Protein AF-A0A2N6F0T5-F1 (afdb_monomer_lite)

Radius of gyration: 29.82 Å; chains: 1; bounding box: 68×23×74 Å

Secondary structure (DSSP, 8-state):
--HHHHHHHHHHHHHHHHHHHHHHHHHHHHHHHHHHHHHHHHHHHHHHHHHHHHHHHHTT-EEEE--TT-PPPTT-TT-EEE-TTS-EEEEE-HHHHHHHHH-

pLDDT: mean 91.28, std 5.89, range [59.56, 97.62]

Sequence (103 aa):
MQLKTKFILSIGLVICLFQSISFYHTSSFQKTLVVEHATRQAKMLFHQIRLTRQWIADHNGLFLVKGPGVETNPFLDEGEIQDASGNWLVKRNPAMVTRELSL

Foldseek 3Di:
DDPVVVVVVVVVVVVVVVVVVVVVVVVVVVVVVVVVVVVVVVVVLVVVLVVQLVVCVVVVFDWDFDDVPQDFDPPDPCQWDADPVGTIIGTDHSVRVSVVSVD

Structure (mmCIF, N/CA/C/O backbone):
data_AF-A0A2N6F0T5-F1
#
_entry.id   AF-A0A2N6F0T5-F1
#
loop_
_atom_site.group_PDB
_atom_site.id
_atom_site.type_symbol
_atom_site.label_atom_id
_atom_site.label_alt_id
_atom_site.label_comp_id
_atom_site.label_asym_id
_atom_site.label_entity_id
_atom_site.label_seq_id
_atom_site.pdbx_PDB_ins_code
_atom_site.Cartn_x
_atom_site.Cartn_y
_atom_site.Cartn_z
_atom_site.occupancy
_atom_site.B_iso_or_equiv
_atom_site.auth_seq_id
_atom_site.auth_comp_id
_atom_site.auth_asym_id
_atom_site.auth_atom_id
_atom_site.pdbx_PDB_model_num
ATOM 1 N N . MET A 1 1 ? -52.399 -1.826 39.075 1.00 59.56 1 MET A N 1
ATOM 2 C CA . MET A 1 1 ? -51.582 -2.572 38.084 1.00 59.56 1 MET A CA 1
ATOM 3 C C . MET A 1 1 ? -51.451 -4.019 38.531 1.00 59.56 1 MET A C 1
ATOM 5 O O . MET A 1 1 ? -51.114 -4.235 39.691 1.00 59.56 1 MET A O 1
ATOM 9 N N . GLN A 1 2 ? -51.734 -4.986 37.654 1.00 80.00 2 GLN A N 1
ATOM 10 C CA . GLN A 1 2 ? -51.599 -6.409 37.984 1.00 80.00 2 GLN A CA 1
ATOM 11 C C . GLN A 1 2 ? -50.127 -6.800 38.193 1.00 80.00 2 GLN A C 1
ATOM 13 O O . GLN A 1 2 ? -49.225 -6.205 37.601 1.00 80.00 2 GLN A O 1
ATOM 18 N N . LEU A 1 3 ? -49.884 -7.819 39.025 1.00 82.38 3 LEU A N 1
ATOM 19 C CA . LEU A 1 3 ? -48.541 -8.308 39.368 1.00 82.38 3 LEU A CA 1
ATOM 20 C C . LEU A 1 3 ? -47.727 -8.705 38.120 1.00 82.38 3 LEU A C 1
ATOM 22 O O . LEU A 1 3 ? -46.537 -8.409 38.041 1.00 82.38 3 LEU A O 1
ATOM 26 N N . LYS A 1 4 ? -48.398 -9.266 37.102 1.00 86.81 4 LYS A N 1
ATOM 27 C CA . LYS A 1 4 ? -47.806 -9.622 35.801 1.00 86.81 4 LYS A CA 1
ATOM 28 C C . LYS A 1 4 ? -47.170 -8.420 35.097 1.00 86.81 4 LYS A C 1
ATOM 30 O O . LYS A 1 4 ? -46.052 -8.516 34.606 1.00 86.81 4 LYS A O 1
ATOM 35 N N . THR A 1 5 ? -47.844 -7.269 35.094 1.00 85.81 5 THR A N 1
ATOM 36 C CA . THR A 1 5 ? -47.355 -6.054 34.425 1.00 85.81 5 THR A CA 1
ATOM 37 C C . THR A 1 5 ? -46.113 -5.490 35.117 1.00 85.81 5 THR A C 1
ATOM 39 O O . THR A 1 5 ? -45.183 -5.060 34.444 1.00 85.81 5 THR A O 1
ATOM 42 N N . LYS A 1 6 ? -46.056 -5.540 36.458 1.00 86.75 6 LYS A N 1
ATOM 43 C CA . LYS A 1 6 ? -44.870 -5.121 37.227 1.00 86.75 6 LYS A CA 1
ATOM 44 C C . LYS A 1 6 ? -43.656 -6.011 36.933 1.00 86.75 6 LYS A C 1
ATOM 46 O O . LYS A 1 6 ? -42.554 -5.496 36.782 1.00 86.75 6 LYS A O 1
ATOM 51 N N . PHE A 1 7 ? -43.873 -7.321 36.806 1.00 92.25 7 PHE A N 1
ATOM 52 C CA . PHE A 1 7 ? -42.818 -8.288 36.488 1.00 92.25 7 PHE A CA 1
ATOM 53 C C . PHE A 1 7 ? -42.244 -8.081 35.081 1.00 92.25 7 PHE A C 1
ATOM 55 O O . PHE A 1 7 ? -41.030 -8.027 34.909 1.00 92.25 7 PHE A O 1
ATOM 62 N N . ILE A 1 8 ? -43.114 -7.893 34.085 1.00 93.25 8 ILE A N 1
ATOM 63 C CA . ILE A 1 8 ? -42.701 -7.635 32.698 1.00 93.25 8 ILE A CA 1
ATOM 64 C C . ILE A 1 8 ? -41.894 -6.334 32.602 1.00 93.25 8 ILE A C 1
ATOM 66 O O . ILE A 1 8 ? -40.843 -6.311 31.965 1.00 93.25 8 ILE A O 1
ATOM 70 N N . LEU A 1 9 ? -42.342 -5.268 33.276 1.00 93.50 9 LEU A N 1
ATOM 71 C CA . LEU A 1 9 ? -41.624 -3.990 33.306 1.00 93.50 9 LEU A CA 1
ATOM 72 C C . LEU A 1 9 ? -40.254 -4.108 33.984 1.00 93.50 9 LEU A C 1
ATOM 74 O O . LEU A 1 9 ? -39.281 -3.550 33.487 1.00 93.50 9 LEU A O 1
ATOM 78 N N . SER A 1 10 ? -40.164 -4.857 35.085 1.00 92.31 10 SER A N 1
ATOM 79 C CA . SER A 1 10 ? -38.899 -5.112 35.782 1.00 92.31 10 SER A CA 1
ATOM 80 C C . SER A 1 10 ? -37.896 -5.852 34.894 1.00 92.31 10 SER A C 1
ATOM 82 O O . SER A 1 10 ? -36.746 -5.429 34.802 1.00 92.31 10 SER A O 1
ATOM 84 N N . ILE A 1 11 ? -38.321 -6.918 34.212 1.00 94.69 11 ILE A N 1
ATOM 85 C CA . ILE A 1 11 ? -37.441 -7.697 33.331 1.00 94.69 11 ILE A CA 1
ATOM 86 C C . ILE A 1 11 ? -36.990 -6.847 32.140 1.00 94.69 11 ILE A C 1
ATOM 88 O O . ILE A 1 11 ? -35.800 -6.805 31.830 1.00 94.69 11 ILE A O 1
ATOM 92 N N . GLY A 1 12 ? -37.917 -6.119 31.509 1.00 96.00 12 GLY A N 1
ATOM 93 C CA . GLY A 1 12 ? -37.592 -5.211 30.409 1.00 96.00 12 GLY A CA 1
ATOM 94 C C . GLY A 1 12 ? -36.589 -4.132 30.819 1.00 96.00 12 GLY A C 1
ATOM 95 O O . GLY A 1 12 ? -35.640 -3.870 30.086 1.00 96.00 12 GLY A O 1
ATOM 96 N N . LEU A 1 13 ? -36.741 -3.562 32.020 1.00 95.94 13 LEU A N 1
ATOM 97 C CA . LEU A 1 13 ? -35.810 -2.569 32.556 1.00 95.94 13 LEU A CA 1
ATOM 98 C C . LEU A 1 13 ? -34.397 -3.142 32.716 1.00 95.94 13 LEU A C 1
ATOM 100 O O . LEU A 1 13 ? -33.433 -2.498 32.308 1.00 95.94 13 LEU A O 1
ATOM 104 N N . VAL A 1 14 ? -34.270 -4.351 33.269 1.00 96.81 14 VAL A N 1
ATOM 105 C CA . VAL A 1 14 ? -32.968 -5.012 33.451 1.00 96.81 14 VAL A CA 1
ATOM 106 C C . VAL A 1 14 ? -32.290 -5.262 32.103 1.00 96.81 14 VAL A C 1
ATOM 108 O O . VAL A 1 14 ? -31.109 -4.954 31.950 1.00 96.81 14 VAL A O 1
ATOM 111 N N . ILE A 1 15 ? -33.038 -5.751 31.110 1.00 96.31 15 ILE A N 1
ATOM 112 C CA . ILE A 1 15 ? -32.509 -5.996 29.761 1.00 96.31 15 ILE A CA 1
ATOM 113 C C . ILE A 1 15 ? -32.071 -4.679 29.108 1.00 96.31 15 ILE A C 1
ATOM 115 O O . ILE A 1 15 ? -30.958 -4.596 28.594 1.00 96.31 15 ILE A O 1
ATOM 119 N N . CYS A 1 16 ? -32.897 -3.630 29.169 1.00 96.50 16 CYS A N 1
ATOM 120 C CA . CYS A 1 16 ? -32.554 -2.325 28.603 1.00 96.50 16 CYS A CA 1
ATOM 121 C C . CYS A 1 16 ? -31.304 -1.721 29.253 1.00 96.50 16 CYS A C 1
ATOM 123 O O . CYS A 1 16 ? -30.451 -1.181 28.547 1.00 96.50 16 CYS A O 1
ATOM 125 N N . LEU A 1 17 ? -31.169 -1.826 30.578 1.00 96.38 17 LEU A N 1
ATOM 126 C CA . LEU A 1 17 ? -29.991 -1.340 31.297 1.00 96.38 17 LEU A CA 1
ATOM 127 C C . LEU A 1 17 ? -28.735 -2.101 30.875 1.00 96.38 17 LEU A C 1
ATOM 129 O O . LEU A 1 17 ? -27.730 -1.477 30.535 1.00 96.38 17 LEU A O 1
ATOM 133 N N . PHE A 1 18 ? -28.808 -3.430 30.824 1.00 96.38 18 PHE A N 1
ATOM 134 C CA . PHE A 1 18 ? -27.694 -4.260 30.376 1.00 96.38 18 PHE A CA 1
ATOM 135 C C . PHE A 1 18 ? -27.260 -3.902 28.948 1.00 96.38 18 PHE A C 1
ATOM 137 O O . PHE A 1 18 ? -26.073 -3.680 28.692 1.00 96.38 18 PHE A O 1
ATOM 144 N N . GLN A 1 19 ? -28.223 -3.742 28.037 1.00 94.25 19 GLN A N 1
ATOM 145 C CA . GLN A 1 19 ? -27.931 -3.415 26.646 1.00 94.25 19 GLN A CA 1
ATOM 146 C C . GLN A 1 19 ? -27.375 -2.004 26.469 1.00 94.25 19 GLN A C 1
ATOM 148 O O . GLN A 1 19 ? -26.473 -1.800 25.659 1.00 94.25 19 GLN A O 1
ATOM 153 N N . SER A 1 20 ? -27.841 -1.049 27.275 1.00 94.12 20 SER A N 1
ATOM 154 C CA . SER A 1 20 ? -27.321 0.322 27.289 1.00 94.12 20 SER A CA 1
ATOM 155 C C . SER A 1 20 ? -25.860 0.368 27.739 1.00 94.12 20 SER A C 1
ATOM 157 O O . SER A 1 20 ? -25.042 1.038 27.110 1.00 94.12 20 SER A O 1
ATOM 159 N N . ILE A 1 21 ? -25.513 -0.385 28.789 1.00 94.00 21 ILE A N 1
ATOM 160 C CA . ILE A 1 21 ? -24.136 -0.471 29.294 1.00 94.00 21 ILE A CA 1
ATOM 161 C C . ILE A 1 21 ? -23.228 -1.122 28.247 1.00 94.00 21 ILE A C 1
ATOM 163 O O . ILE A 1 21 ? -22.175 -0.574 27.919 1.00 94.00 21 ILE A O 1
ATOM 167 N N . SER A 1 22 ? -23.649 -2.257 27.680 1.00 92.50 22 SER A N 1
ATOM 168 C CA . SER A 1 22 ? -22.894 -2.945 26.628 1.00 92.50 22 SER A CA 1
ATOM 169 C C . SER A 1 22 ? -22.649 -2.027 25.423 1.00 92.50 22 SER A C 1
ATOM 171 O O . SER A 1 22 ? -21.508 -1.866 24.988 1.00 92.50 22 SER A O 1
ATOM 173 N N . PHE A 1 23 ? -23.692 -1.336 24.955 1.00 92.44 23 PHE A N 1
ATOM 174 C CA . PHE A 1 23 ? -23.601 -0.402 23.835 1.00 92.44 23 PHE A CA 1
ATOM 175 C C . PHE A 1 23 ? -22.647 0.768 24.115 1.00 92.44 23 PHE A C 1
ATOM 177 O O . PHE A 1 23 ? -21.847 1.132 23.251 1.00 92.44 23 PHE A O 1
ATOM 184 N N . TYR A 1 24 ? -22.681 1.330 25.326 1.00 91.00 24 TYR A N 1
ATOM 185 C CA . TYR A 1 24 ? -21.789 2.420 25.723 1.00 91.00 24 TYR A CA 1
ATOM 186 C C . TYR A 1 24 ? -20.311 2.004 25.679 1.00 91.00 24 TYR A C 1
ATOM 188 O O . TYR A 1 24 ? -19.481 2.706 25.093 1.00 91.00 24 TYR A O 1
ATOM 196 N N . HIS A 1 25 ? -19.986 0.829 26.227 1.00 88.69 25 HIS A N 1
ATOM 197 C CA . HIS A 1 25 ? -18.625 0.289 26.185 1.00 88.69 25 HIS A CA 1
ATOM 198 C C . HIS A 1 25 ? -18.154 0.026 24.750 1.00 88.69 25 HIS A C 1
ATOM 200 O O . HIS A 1 25 ? -17.047 0.422 24.377 1.00 88.69 25 HIS A O 1
ATOM 206 N N . THR A 1 26 ? -19.001 -0.590 23.923 1.00 87.81 26 THR A N 1
ATOM 207 C CA . THR A 1 26 ? -18.677 -0.881 22.523 1.00 87.81 26 THR A CA 1
ATOM 208 C C . THR A 1 26 ? -18.464 0.394 21.703 1.00 87.81 26 THR A C 1
ATOM 210 O O . THR A 1 26 ? -17.496 0.471 20.950 1.00 87.81 26 THR A O 1
ATOM 213 N N . SER A 1 27 ? -19.309 1.413 21.875 1.00 85.06 27 SER A N 1
ATOM 214 C CA . SER A 1 27 ? -19.209 2.688 21.148 1.00 85.06 27 SER A CA 1
ATOM 215 C C . SER A 1 27 ? -17.882 3.412 21.412 1.00 85.06 27 SER A C 1
ATOM 217 O O . SER A 1 27 ? -17.250 3.933 20.489 1.00 85.06 27 SER A O 1
ATOM 219 N N . SER A 1 28 ? -17.410 3.390 22.663 1.00 79.06 28 SER A N 1
ATOM 220 C CA . SER A 1 28 ? -16.112 3.970 23.023 1.00 79.06 28 SER A CA 1
ATOM 221 C C . SER A 1 28 ? -14.944 3.205 22.385 1.00 79.06 28 SER A C 1
ATOM 223 O O . SER A 1 28 ? -14.023 3.807 21.834 1.00 79.06 28 SER A O 1
ATOM 225 N N . PHE A 1 29 ? -15.018 1.871 22.371 1.00 81.19 29 PHE A N 1
ATOM 226 C CA . PHE A 1 29 ? -13.974 1.006 21.816 1.00 81.19 29 PHE A CA 1
ATOM 227 C C . PHE A 1 29 ? -13.871 1.078 20.282 1.00 81.19 29 PHE A C 1
ATOM 229 O O . PHE A 1 29 ? -12.774 1.036 19.722 1.00 81.19 29 PHE A O 1
ATOM 236 N N . GLN A 1 30 ? -15.001 1.242 19.587 1.00 81.00 30 GLN A N 1
ATOM 237 C CA . GLN A 1 30 ? -15.053 1.268 18.121 1.00 81.00 30 GLN A CA 1
ATOM 238 C C . GLN A 1 30 ? -14.241 2.412 17.507 1.00 81.00 30 GLN A C 1
ATOM 240 O O . GLN A 1 30 ? -13.593 2.211 16.482 1.00 81.00 30 GLN A O 1
ATOM 245 N N . LYS A 1 31 ? -14.226 3.598 18.127 1.00 79.75 31 LYS A N 1
ATOM 246 C CA . LYS A 1 31 ? -13.514 4.763 17.572 1.00 79.75 31 LYS A CA 1
ATOM 247 C C . LYS A 1 31 ? -12.015 4.505 17.433 1.00 79.75 31 LYS A C 1
ATOM 249 O O . LYS A 1 31 ? -11.448 4.734 16.367 1.00 79.75 31 LYS A O 1
ATOM 254 N N . THR A 1 32 ? -11.392 3.986 18.487 1.00 84.81 32 THR A N 1
ATOM 255 C CA . THR A 1 32 ? -9.959 3.673 18.493 1.00 84.81 32 THR A CA 1
ATOM 256 C C . THR A 1 32 ? -9.643 2.557 17.506 1.00 84.81 32 THR A C 1
ATOM 258 O O . THR A 1 32 ? -8.720 2.689 16.703 1.00 84.81 32 THR A O 1
ATOM 261 N N . LEU A 1 33 ? -10.462 1.501 17.486 1.00 90.44 33 LEU A N 1
ATOM 262 C CA . LEU A 1 33 ? -10.280 0.394 16.550 1.00 90.44 33 LEU A CA 1
ATOM 263 C C . LEU A 1 33 ? -10.333 0.836 15.086 1.00 90.44 33 LEU A C 1
ATOM 265 O O . LEU A 1 33 ? -9.514 0.378 14.292 1.00 90.44 33 LEU A O 1
ATOM 269 N N . VAL A 1 34 ? -11.269 1.720 14.725 1.00 91.81 34 VAL A N 1
ATOM 270 C CA . VAL A 1 34 ? -11.412 2.216 13.348 1.00 91.81 34 VAL A CA 1
ATOM 271 C C . VAL A 1 34 ? -10.161 2.981 12.914 1.00 91.81 34 VAL A C 1
ATOM 273 O O . VAL A 1 34 ? -9.628 2.715 11.837 1.00 91.81 34 VAL A O 1
ATOM 276 N N . VAL A 1 35 ? -9.648 3.880 13.759 1.00 93.31 35 VAL A N 1
ATOM 277 C CA . VAL A 1 35 ? -8.439 4.664 13.448 1.00 93.31 35 VAL A CA 1
ATOM 278 C C . VAL A 1 35 ? -7.205 3.770 13.358 1.00 93.31 35 VAL A C 1
ATOM 280 O O . VAL A 1 35 ? -6.412 3.893 12.420 1.00 93.31 35 VAL A O 1
ATOM 283 N N . GLU A 1 36 ? -7.037 2.832 14.291 1.00 95.12 36 GLU A N 1
ATOM 284 C CA . GLU A 1 36 ? -5.924 1.886 14.235 1.00 95.12 36 GLU A CA 1
ATOM 285 C C . GLU A 1 36 ? -5.996 0.987 13.000 1.00 95.12 36 GLU A C 1
ATOM 287 O O . GLU A 1 36 ? -4.971 0.689 12.385 1.00 95.12 36 GLU A O 1
ATOM 292 N N . HIS A 1 37 ? -7.196 0.543 12.629 1.00 96.00 37 HIS A N 1
ATOM 293 C CA . HIS A 1 37 ? -7.409 -0.275 11.445 1.00 96.00 37 HIS A CA 1
ATOM 294 C C . HIS A 1 37 ? -7.055 0.495 10.170 1.00 96.00 37 HIS A C 1
ATOM 296 O O . HIS A 1 37 ? -6.252 0.003 9.379 1.00 96.00 37 HIS A O 1
ATOM 302 N N . ALA A 1 38 ? -7.545 1.729 10.021 1.00 96.62 38 ALA A N 1
ATOM 303 C CA . ALA A 1 38 ? -7.171 2.606 8.911 1.00 96.62 38 ALA A CA 1
ATOM 304 C C . ALA A 1 38 ? -5.650 2.837 8.856 1.00 96.62 38 ALA A C 1
ATOM 306 O O . ALA A 1 38 ? -5.034 2.734 7.798 1.00 96.62 38 ALA A O 1
ATOM 307 N N . THR A 1 39 ? -5.014 3.053 10.011 1.00 97.38 39 THR A N 1
ATOM 308 C CA . THR A 1 39 ? -3.557 3.230 10.107 1.00 97.38 39 THR A CA 1
ATOM 309 C C . THR A 1 39 ? -2.794 1.976 9.677 1.00 97.38 39 THR A C 1
ATOM 311 O O . THR A 1 39 ? -1.801 2.067 8.952 1.00 97.38 39 THR A O 1
ATOM 314 N N . ARG A 1 40 ? -3.238 0.789 10.110 1.00 97.38 40 ARG A N 1
ATOM 315 C CA . ARG A 1 40 ? -2.642 -0.494 9.707 1.00 97.38 40 ARG A CA 1
ATOM 316 C C . ARG A 1 40 ? -2.773 -0.715 8.201 1.00 97.38 40 ARG A C 1
ATOM 318 O O . ARG A 1 40 ? -1.787 -1.082 7.566 1.00 97.38 40 ARG A O 1
ATOM 325 N N . GLN A 1 41 ? -3.943 -0.433 7.632 1.00 97.00 41 GLN A N 1
ATOM 326 C CA . GLN A 1 41 ? -4.167 -0.527 6.189 1.00 97.00 41 GLN A CA 1
ATOM 327 C C . GLN A 1 41 ? -3.277 0.439 5.403 1.00 97.00 41 GLN A C 1
ATOM 329 O O . GLN A 1 41 ? -2.623 0.018 4.453 1.00 97.00 41 GLN A O 1
ATOM 334 N N . ALA A 1 42 ? -3.169 1.696 5.839 1.00 96.56 42 ALA A N 1
ATOM 335 C CA . ALA A 1 42 ? -2.301 2.680 5.194 1.00 96.56 42 ALA A CA 1
ATOM 336 C C . ALA A 1 42 ? -0.828 2.233 5.190 1.00 96.56 42 ALA A C 1
ATOM 338 O O . ALA A 1 42 ? -0.154 2.310 4.163 1.00 96.56 42 ALA A O 1
ATOM 339 N N . LYS A 1 43 ? -0.332 1.702 6.318 1.00 97.56 43 LYS A N 1
ATOM 340 C CA . LYS A 1 43 ? 1.034 1.158 6.418 1.00 97.56 43 LYS A CA 1
ATOM 341 C C . LYS A 1 43 ? 1.251 -0.039 5.493 1.00 97.56 43 LYS A C 1
ATOM 343 O O . LYS A 1 43 ? 2.297 -0.1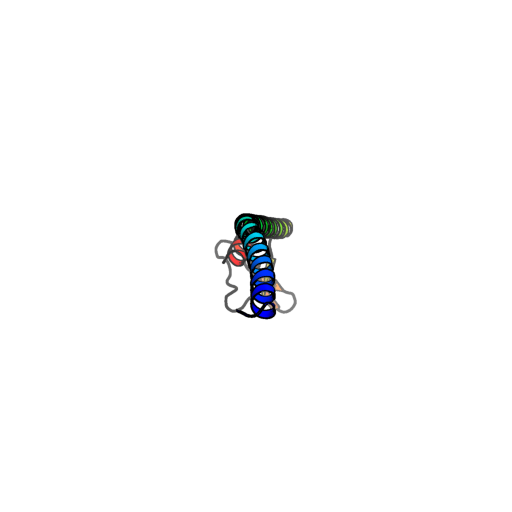21 4.853 1.00 97.56 43 LYS A O 1
ATOM 348 N N . MET A 1 44 ? 0.283 -0.950 5.426 1.00 97.62 44 MET A N 1
ATOM 349 C CA . MET A 1 44 ? 0.337 -2.119 4.548 1.00 97.62 44 MET A CA 1
ATOM 350 C C . MET A 1 44 ? 0.381 -1.702 3.072 1.00 97.62 44 MET A C 1
ATOM 352 O O . MET A 1 44 ? 1.276 -2.139 2.353 1.00 97.62 44 MET A O 1
ATOM 356 N N . LEU A 1 45 ? -0.507 -0.798 2.647 1.00 96.12 45 LEU A N 1
ATOM 357 C CA . LEU A 1 45 ? -0.551 -0.298 1.272 1.00 96.12 45 LEU A CA 1
ATOM 358 C C . LEU A 1 45 ? 0.756 0.407 0.887 1.00 96.12 45 LEU A C 1
ATOM 360 O O . LEU A 1 45 ? 1.329 0.132 -0.166 1.00 96.12 45 LEU A O 1
ATOM 364 N N . PHE A 1 46 ? 1.278 1.261 1.771 1.00 95.31 46 PHE A N 1
ATOM 365 C CA . PHE A 1 46 ? 2.572 1.907 1.564 1.00 95.31 46 PHE A CA 1
ATOM 366 C C . PHE A 1 46 ? 3.706 0.885 1.406 1.00 95.31 46 PHE A C 1
ATOM 368 O O . PHE A 1 46 ? 4.552 1.017 0.519 1.00 95.31 46 PHE A O 1
ATOM 375 N N . HIS A 1 47 ? 3.723 -0.154 2.246 1.00 97.06 47 HIS A N 1
ATOM 376 C CA . HIS A 1 47 ? 4.727 -1.209 2.162 1.00 97.06 47 HIS A CA 1
ATOM 377 C C . HIS A 1 47 ? 4.634 -1.982 0.843 1.00 97.06 47 HIS A C 1
ATOM 379 O O . HIS A 1 47 ? 5.663 -2.229 0.216 1.00 97.06 47 HIS A O 1
ATOM 385 N N . GLN A 1 48 ? 3.418 -2.296 0.392 1.00 96.62 48 GLN A N 1
ATOM 386 C CA . GLN A 1 48 ? 3.180 -2.963 -0.884 1.00 96.62 48 GLN A CA 1
ATOM 387 C C . GLN A 1 48 ? 3.684 -2.121 -2.060 1.00 96.62 48 GLN A C 1
ATOM 389 O O . GLN A 1 48 ? 4.451 -2.626 -2.871 1.00 96.62 48 GLN A O 1
ATOM 394 N N . ILE A 1 49 ? 3.347 -0.827 -2.117 1.00 95.50 49 ILE A N 1
ATOM 395 C CA . ILE A 1 49 ? 3.837 0.076 -3.173 1.00 95.50 49 ILE A CA 1
ATOM 396 C C . ILE A 1 49 ? 5.370 0.121 -3.179 1.00 95.50 49 ILE A C 1
ATOM 398 O O . ILE A 1 49 ? 5.995 0.054 -4.238 1.00 95.50 49 ILE A O 1
ATOM 402 N N . ARG A 1 50 ? 5.996 0.195 -1.997 1.00 96.19 50 ARG A N 1
ATOM 403 C CA . ARG A 1 50 ? 7.458 0.226 -1.876 1.00 96.19 50 ARG A CA 1
ATOM 404 C C . ARG A 1 50 ? 8.108 -1.070 -2.364 1.00 96.19 50 ARG A C 1
ATOM 406 O O . ARG A 1 50 ? 9.088 -0.995 -3.100 1.00 96.19 50 ARG A O 1
ATOM 413 N N . LEU A 1 51 ? 7.572 -2.226 -1.970 1.00 97.25 51 LEU A N 1
ATOM 414 C CA . LEU A 1 51 ? 8.062 -3.532 -2.420 1.00 97.25 51 LEU A CA 1
ATOM 415 C C . LEU A 1 51 ? 7.909 -3.692 -3.931 1.00 97.25 51 LEU A C 1
ATOM 417 O O . LEU A 1 51 ? 8.866 -4.073 -4.596 1.00 97.25 51 LEU A O 1
ATOM 421 N N . THR A 1 52 ? 6.748 -3.337 -4.484 1.00 95.75 52 THR A N 1
ATOM 422 C CA . THR A 1 52 ? 6.509 -3.390 -5.929 1.00 95.75 52 THR A CA 1
ATOM 423 C C . THR A 1 52 ? 7.487 -2.488 -6.676 1.00 95.75 52 THR A C 1
ATOM 425 O O . THR A 1 52 ? 8.111 -2.926 -7.638 1.00 95.75 52 THR A O 1
ATOM 428 N N . ARG A 1 53 ? 7.701 -1.250 -6.209 1.00 95.69 53 ARG A N 1
ATOM 429 C CA . ARG A 1 53 ? 8.680 -0.334 -6.813 1.00 95.69 53 ARG A CA 1
ATOM 430 C C . ARG A 1 53 ? 10.097 -0.910 -6.787 1.00 95.69 53 ARG A C 1
ATOM 432 O O . ARG A 1 53 ? 10.806 -0.784 -7.781 1.00 95.69 53 ARG A O 1
ATOM 439 N N . GLN A 1 54 ? 10.508 -1.502 -5.666 1.00 96.62 54 GLN A N 1
ATOM 440 C CA . GLN A 1 54 ? 11.823 -2.127 -5.540 1.00 96.62 54 GLN A CA 1
ATOM 441 C C . GLN A 1 54 ? 11.962 -3.305 -6.505 1.00 96.62 54 GLN A C 1
ATOM 443 O O . GLN A 1 54 ? 12.897 -3.326 -7.293 1.00 96.62 54 GLN A O 1
ATOM 448 N N . TRP A 1 55 ? 10.988 -4.215 -6.521 1.00 97.31 55 TRP A N 1
ATOM 449 C CA . TRP A 1 55 ? 10.993 -5.370 -7.414 1.00 97.31 55 TRP A CA 1
ATOM 450 C C . TRP A 1 55 ? 11.105 -4.957 -8.889 1.00 97.31 55 TRP A C 1
ATOM 452 O O . TRP A 1 55 ? 11.892 -5.533 -9.632 1.00 97.31 55 TRP A O 1
ATOM 462 N N . ILE A 1 56 ? 10.396 -3.903 -9.309 1.00 95.75 56 ILE A N 1
ATOM 463 C CA . ILE A 1 56 ? 10.501 -3.367 -10.677 1.00 95.75 56 ILE A CA 1
ATOM 464 C C . ILE A 1 56 ? 11.898 -2.799 -10.951 1.00 95.75 56 ILE A C 1
ATOM 466 O O . ILE A 1 56 ? 12.418 -2.958 -12.054 1.00 95.75 56 ILE A O 1
ATOM 470 N N . ALA A 1 57 ? 12.507 -2.124 -9.973 1.00 94.19 57 ALA A N 1
ATOM 471 C CA . ALA A 1 57 ? 13.859 -1.587 -10.112 1.00 94.19 57 ALA A CA 1
ATOM 472 C C . ALA A 1 57 ? 14.895 -2.712 -10.246 1.00 94.19 57 ALA A C 1
ATOM 474 O O . ALA A 1 57 ? 15.747 -2.638 -11.130 1.00 94.19 57 ALA A O 1
ATOM 475 N N . ASP A 1 58 ? 14.756 -3.772 -9.447 1.00 96.69 58 ASP A N 1
ATOM 476 C CA . ASP A 1 58 ? 15.618 -4.958 -9.480 1.00 96.69 58 ASP A CA 1
ATOM 477 C C . ASP A 1 58 ? 15.551 -5.683 -10.842 1.00 96.69 58 ASP A C 1
ATOM 479 O O . ASP A 1 58 ? 16.525 -6.304 -11.259 1.00 96.69 58 ASP A O 1
ATOM 483 N N . HIS A 1 59 ? 14.433 -5.551 -11.571 1.00 94.56 59 HIS A N 1
ATOM 484 C CA . HIS A 1 59 ? 14.229 -6.115 -12.916 1.00 94.56 59 HIS A CA 1
ATOM 485 C C . HIS A 1 59 ? 14.441 -5.099 -14.057 1.00 94.56 59 HIS A C 1
ATOM 487 O O . HIS A 1 59 ? 14.127 -5.386 -15.210 1.00 94.56 59 HIS A O 1
ATOM 493 N N . ASN A 1 60 ? 14.998 -3.916 -13.766 1.00 91.19 60 ASN A N 1
ATOM 494 C CA . ASN A 1 60 ? 15.274 -2.851 -14.742 1.00 91.19 60 ASN A CA 1
ATOM 495 C C . ASN A 1 60 ? 14.029 -2.317 -15.494 1.00 91.19 60 ASN A C 1
ATOM 497 O O . ASN A 1 60 ?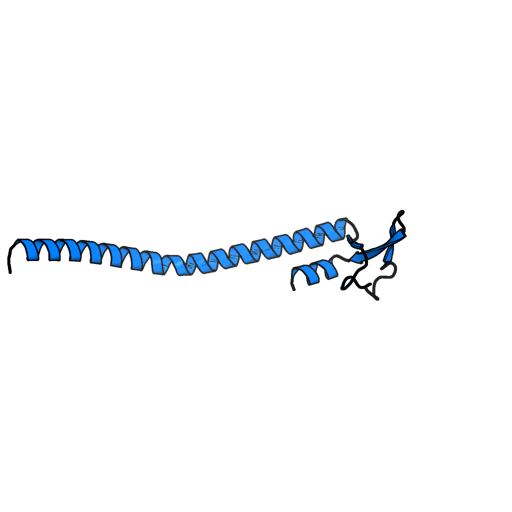 14.127 -1.814 -16.620 1.00 91.19 60 ASN A O 1
ATOM 501 N N . GLY A 1 61 ? 12.858 -2.379 -14.855 1.00 91.69 61 GLY A N 1
ATOM 502 C CA . GLY A 1 61 ? 11.580 -1.928 -15.404 1.00 91.69 61 GLY A CA 1
ATOM 503 C C . GLY A 1 61 ? 10.661 -3.062 -15.860 1.00 91.69 61 GLY A C 1
ATOM 504 O O . GLY A 1 61 ? 10.953 -4.242 -15.700 1.00 91.69 61 GLY A O 1
ATOM 505 N N . LEU A 1 62 ? 9.516 -2.679 -16.422 1.00 93.12 62 LEU A N 1
ATOM 506 C CA . LEU A 1 62 ? 8.547 -3.589 -17.035 1.00 93.12 62 LEU A CA 1
ATOM 507 C C . LEU A 1 62 ? 8.319 -3.211 -18.493 1.00 93.12 62 LEU A C 1
ATOM 509 O O . LEU A 1 62 ? 8.492 -2.054 -18.866 1.00 93.12 62 LEU A O 1
ATOM 513 N N . PHE A 1 63 ? 7.884 -4.175 -19.295 1.00 93.44 63 PHE A N 1
ATOM 514 C CA . PHE A 1 63 ? 7.491 -3.965 -20.682 1.00 93.44 63 PHE A CA 1
ATOM 515 C C . PHE A 1 63 ? 6.004 -4.271 -20.834 1.00 93.44 63 PHE A C 1
ATOM 517 O O . PHE A 1 63 ? 5.546 -5.344 -20.445 1.00 93.44 63 PHE A O 1
ATOM 524 N N . LEU A 1 64 ? 5.246 -3.311 -21.360 1.00 93.00 64 LEU A N 1
ATOM 525 C CA . LEU A 1 64 ? 3.804 -3.424 -21.579 1.00 93.00 64 LEU A CA 1
ATOM 526 C C . LEU A 1 64 ? 3.521 -3.413 -23.076 1.00 93.00 64 LEU A C 1
ATOM 528 O O . LEU A 1 64 ? 4.172 -2.682 -23.813 1.00 93.00 64 LEU A O 1
ATOM 532 N N . VAL A 1 65 ? 2.525 -4.171 -23.527 1.00 93.44 65 VAL A N 1
ATOM 533 C CA . VAL A 1 65 ? 2.096 -4.134 -24.932 1.00 93.44 65 VAL A CA 1
ATOM 534 C C . VAL A 1 65 ? 1.553 -2.745 -25.269 1.00 93.44 65 VAL A C 1
ATOM 536 O O . VAL A 1 65 ? 0.716 -2.206 -24.542 1.00 93.44 65 VAL A O 1
ATOM 539 N N . LYS A 1 66 ? 2.037 -2.165 -26.370 1.00 92.69 66 LYS A N 1
ATOM 540 C CA . LYS A 1 66 ? 1.610 -0.850 -26.853 1.00 92.69 66 LYS A CA 1
ATOM 541 C C . LYS A 1 66 ? 0.128 -0.890 -27.227 1.00 92.69 66 LYS A C 1
ATOM 543 O O . LYS A 1 66 ? -0.314 -1.753 -27.982 1.00 92.69 66 LYS A O 1
ATOM 548 N N . GLY A 1 67 ? -0.638 0.057 -26.702 1.00 89.50 67 GLY A N 1
ATOM 549 C CA . GLY A 1 67 ? -2.082 0.153 -26.896 1.00 89.50 67 GLY A CA 1
ATOM 550 C C . GLY A 1 67 ? -2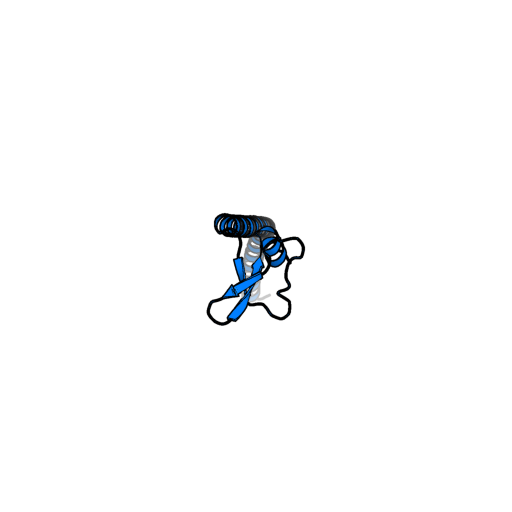.624 1.485 -26.376 1.00 89.50 67 GLY A C 1
ATOM 551 O O . GLY A 1 67 ? -1.845 2.303 -25.882 1.00 89.50 67 GLY A O 1
ATOM 552 N N . PRO A 1 68 ? -3.943 1.727 -26.467 1.00 87.00 68 PRO A N 1
ATOM 553 C CA . PRO A 1 68 ? -4.546 2.976 -26.007 1.00 87.00 68 PRO A CA 1
ATOM 554 C C . PRO A 1 68 ? -4.222 3.253 -24.530 1.00 87.00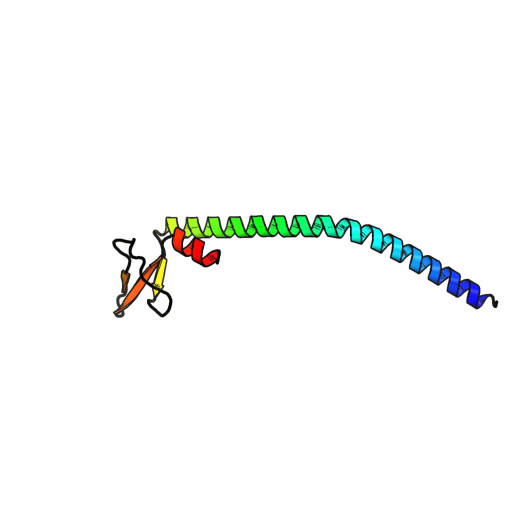 68 PRO A C 1
ATOM 556 O O . PRO A 1 68 ? -4.556 2.452 -23.660 1.00 87.00 68 PRO A O 1
ATOM 559 N N . GLY A 1 69 ? -3.559 4.378 -24.248 1.00 84.75 69 GLY A N 1
ATOM 560 C CA . GLY A 1 69 ? -3.149 4.768 -22.891 1.00 84.75 69 GLY A CA 1
ATOM 561 C C . GLY A 1 69 ? -1.788 4.222 -22.437 1.00 84.75 69 GLY A C 1
ATOM 562 O O . GLY A 1 69 ? -1.295 4.621 -21.381 1.00 84.75 69 GLY A O 1
ATOM 563 N N . VAL A 1 70 ? -1.133 3.372 -23.235 1.00 88.00 70 VAL A N 1
ATOM 564 C CA . VAL A 1 70 ? 0.229 2.872 -22.986 1.00 88.00 70 VAL A CA 1
ATOM 565 C C . VAL A 1 70 ? 1.200 3.601 -23.911 1.00 88.00 70 VAL A C 1
ATOM 567 O O . VAL A 1 70 ? 1.731 3.045 -24.868 1.00 88.00 70 VAL A O 1
ATOM 570 N N . GLU A 1 71 ? 1.411 4.882 -23.611 1.00 87.50 71 GLU A N 1
ATOM 571 C CA . GLU A 1 71 ? 2.289 5.752 -24.398 1.00 87.50 71 GLU A CA 1
ATOM 572 C C . GLU A 1 71 ? 3.745 5.656 -23.948 1.00 87.50 71 GLU A C 1
ATOM 574 O O . GLU A 1 71 ? 4.047 5.353 -22.784 1.00 87.50 71 GLU A O 1
ATOM 579 N N . THR A 1 72 ? 4.651 5.946 -24.871 1.00 88.06 72 THR A N 1
ATOM 580 C CA . THR A 1 72 ? 6.090 5.938 -24.617 1.00 88.06 72 THR A CA 1
ATOM 581 C C . THR A 1 72 ? 6.510 7.156 -23.833 1.00 88.06 72 THR A C 1
ATOM 583 O O . THR A 1 72 ? 6.079 8.278 -24.089 1.00 88.06 72 THR A O 1
ATOM 586 N N . ASN A 1 73 ? 7.365 6.928 -22.842 1.00 86.69 73 ASN A N 1
ATOM 587 C CA . ASN A 1 73 ? 7.917 8.008 -22.053 1.00 86.69 73 ASN A CA 1
ATOM 588 C C . ASN A 1 73 ? 9.031 8.708 -22.856 1.00 86.69 73 ASN A C 1
ATOM 590 O O . ASN A 1 73 ? 10.045 8.062 -23.121 1.00 86.69 73 ASN A O 1
ATOM 594 N N . PRO A 1 74 ? 8.898 10.007 -23.188 1.00 85.81 74 PRO A N 1
ATOM 595 C CA . PRO A 1 74 ? 9.905 10.736 -23.965 1.00 85.81 74 PRO A CA 1
ATOM 596 C C . PRO A 1 74 ? 11.240 10.918 -23.227 1.00 85.81 74 PRO A C 1
ATOM 598 O O . PRO A 1 74 ? 12.221 11.325 -23.836 1.00 85.81 74 PRO A O 1
ATOM 601 N N . PHE A 1 75 ? 11.286 10.638 -21.921 1.00 86.25 75 PHE A N 1
ATOM 602 C CA . PHE A 1 75 ? 12.487 10.745 -21.089 1.00 86.25 75 PHE A CA 1
ATOM 603 C C . PHE A 1 75 ? 13.258 9.420 -20.951 1.00 86.25 75 PHE A C 1
ATOM 605 O O . PHE A 1 75 ? 14.178 9.339 -20.140 1.00 86.25 75 PHE A O 1
ATOM 612 N N . LEU A 1 76 ? 12.857 8.362 -21.666 1.00 86.31 76 LEU A N 1
ATOM 613 C CA . LEU A 1 76 ? 13.585 7.093 -21.718 1.00 86.31 76 LEU A CA 1
ATOM 614 C C . LEU A 1 76 ? 14.280 6.961 -23.076 1.00 86.31 76 LEU A C 1
ATOM 616 O O . LEU A 1 76 ? 13.595 6.911 -24.094 1.00 86.31 76 LEU A O 1
ATOM 620 N N . ASP A 1 77 ? 15.611 6.841 -23.073 1.00 81.19 77 ASP A N 1
ATOM 621 C CA . ASP A 1 77 ? 16.409 6.673 -24.300 1.00 81.19 77 ASP A CA 1
ATOM 622 C C . ASP A 1 77 ? 15.994 5.412 -25.090 1.00 81.19 77 ASP A C 1
ATOM 624 O O . ASP A 1 77 ? 15.892 5.442 -26.313 1.00 81.19 77 ASP A O 1
ATOM 628 N N . GLU A 1 78 ? 15.664 4.323 -24.382 1.00 83.00 78 GLU A N 1
ATOM 629 C CA . GLU A 1 78 ? 15.148 3.059 -24.935 1.00 83.00 78 GLU A CA 1
ATOM 630 C C . GLU A 1 78 ? 13.735 2.771 -24.396 1.00 83.00 78 GLU A C 1
ATOM 632 O O . GLU A 1 78 ? 13.505 1.887 -23.562 1.00 83.00 78 GLU A O 1
ATOM 637 N N . GLY A 1 79 ? 12.777 3.602 -24.811 1.00 87.06 79 GLY A N 1
ATOM 638 C CA . GLY A 1 79 ? 11.387 3.543 -24.349 1.00 87.06 79 GLY A CA 1
ATOM 639 C C . GLY A 1 79 ? 10.522 2.458 -25.000 1.00 87.06 79 GLY A C 1
ATOM 640 O O . GLY A 1 79 ? 9.477 2.124 -24.443 1.00 87.06 79 GLY A O 1
ATOM 641 N N . GLU A 1 80 ? 10.941 1.897 -26.138 1.00 92.44 80 GLU A N 1
ATOM 642 C CA . GLU A 1 80 ? 10.195 0.885 -26.895 1.00 92.44 80 GLU A CA 1
ATOM 643 C C . GLU A 1 80 ? 11.106 -0.247 -27.383 1.00 92.44 80 GLU A C 1
ATOM 645 O O . GLU A 1 80 ? 12.265 -0.023 -27.725 1.00 92.44 80 GLU A O 1
ATOM 650 N N . ILE A 1 81 ? 10.562 -1.461 -27.451 1.00 92.88 81 ILE A N 1
ATOM 651 C CA . ILE A 1 81 ? 11.211 -2.640 -28.035 1.00 92.88 81 ILE A CA 1
ATOM 652 C C . ILE A 1 81 ? 10.174 -3.469 -28.796 1.00 92.88 81 ILE A C 1
ATOM 654 O O . ILE A 1 81 ? 8.998 -3.468 -28.438 1.00 92.88 81 ILE A O 1
ATOM 658 N N . GLN A 1 82 ? 10.596 -4.179 -29.839 1.00 94.75 82 GLN A N 1
ATOM 659 C CA . GLN A 1 82 ? 9.736 -5.108 -30.569 1.00 94.75 82 GLN A CA 1
ATOM 660 C C . GLN A 1 82 ? 10.022 -6.551 -30.139 1.00 94.75 82 GLN A C 1
ATOM 662 O O . GLN A 1 82 ? 11.183 -6.946 -30.013 1.00 94.75 82 GLN A O 1
ATOM 667 N N . ASP A 1 83 ? 8.972 -7.336 -29.897 1.00 93.19 83 ASP A N 1
ATOM 668 C CA . ASP A 1 83 ? 9.110 -8.766 -29.611 1.00 93.19 83 ASP A CA 1
ATOM 669 C C . ASP A 1 83 ? 9.332 -9.598 -30.892 1.00 93.19 83 ASP A C 1
ATOM 671 O O . ASP A 1 83 ? 9.210 -9.109 -32.017 1.00 93.19 83 ASP A O 1
ATOM 675 N N . ALA A 1 84 ? 9.630 -10.891 -30.732 1.00 93.62 84 ALA A N 1
ATOM 676 C CA . ALA A 1 84 ? 9.844 -11.808 -31.857 1.00 93.62 84 ALA A CA 1
ATOM 677 C C . ALA A 1 84 ? 8.597 -12.029 -32.742 1.00 93.62 84 ALA A C 1
ATOM 679 O O . ALA A 1 84 ? 8.716 -12.562 -33.843 1.00 93.62 84 ALA A O 1
ATOM 680 N N . SER A 1 85 ? 7.412 -11.635 -32.268 1.00 92.56 85 SER A N 1
ATOM 681 C CA . SER A 1 85 ? 6.139 -11.733 -32.992 1.00 92.56 85 SER A CA 1
ATOM 682 C C . SER A 1 85 ? 5.771 -10.426 -33.709 1.00 92.56 85 SER A C 1
ATOM 684 O O . SER A 1 85 ? 4.752 -10.373 -34.394 1.00 92.56 85 SER A O 1
ATOM 686 N N . GLY A 1 86 ? 6.586 -9.374 -33.567 1.00 92.75 86 GLY A N 1
ATOM 687 C CA . GLY A 1 86 ? 6.353 -8.059 -34.156 1.00 92.75 86 GLY A CA 1
ATOM 688 C C . GLY A 1 86 ? 5.532 -7.097 -33.288 1.00 92.75 86 GLY A C 1
ATOM 689 O O . GLY A 1 86 ? 5.246 -5.988 -33.746 1.00 92.75 86 GLY A O 1
ATOM 690 N N . ASN A 1 87 ? 5.169 -7.460 -32.052 1.00 92.50 87 ASN A N 1
ATOM 691 C CA . ASN A 1 87 ? 4.433 -6.567 -31.155 1.00 92.50 87 ASN A CA 1
ATOM 692 C C . ASN A 1 87 ? 5.362 -5.509 -30.562 1.00 92.50 87 ASN A C 1
ATOM 694 O O . ASN A 1 87 ? 6.455 -5.815 -30.083 1.00 92.50 87 ASN A O 1
ATOM 698 N N . TRP A 1 88 ? 4.889 -4.265 -30.533 1.00 94.12 88 TRP A N 1
ATOM 699 C CA . TRP A 1 88 ? 5.573 -3.181 -29.839 1.00 94.12 88 TRP A CA 1
ATOM 700 C C . TRP A 1 88 ? 5.310 -3.254 -28.338 1.00 94.12 88 TRP A C 1
ATOM 702 O O . TRP A 1 88 ? 4.161 -3.317 -27.895 1.00 94.12 88 TRP A O 1
ATOM 712 N N . LEU A 1 89 ? 6.384 -3.204 -27.562 1.00 94.75 89 LEU A N 1
ATOM 713 C CA . LEU A 1 89 ? 6.376 -3.142 -26.113 1.00 94.75 89 LEU A CA 1
ATOM 714 C C . LEU A 1 89 ? 6.952 -1.802 -25.659 1.00 94.75 89 LEU A C 1
ATOM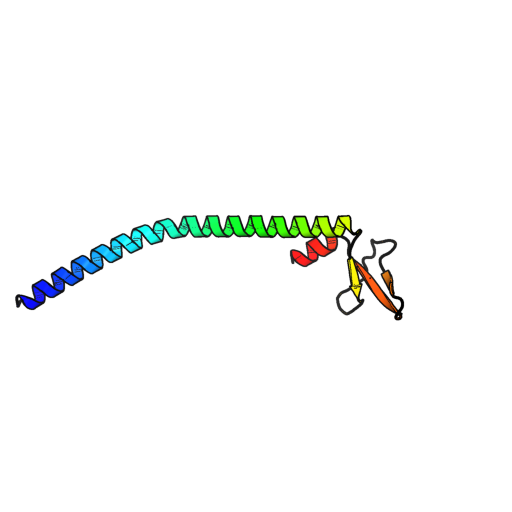 716 O O . LEU A 1 89 ? 7.981 -1.358 -26.160 1.00 94.75 89 LEU A O 1
ATOM 720 N N . VAL A 1 90 ? 6.316 -1.180 -24.675 1.00 94.81 90 VAL A N 1
ATOM 721 C CA . VAL A 1 90 ? 6.722 0.096 -24.089 1.00 94.81 90 VAL A CA 1
ATOM 722 C C . VAL A 1 90 ? 7.287 -0.141 -22.696 1.00 94.81 90 VAL A C 1
ATOM 724 O O . VAL A 1 90 ? 6.670 -0.812 -21.863 1.00 94.81 90 VAL A O 1
ATOM 727 N N . LYS A 1 91 ? 8.452 0.442 -22.417 1.00 94.00 91 LYS A N 1
ATOM 728 C CA . LYS A 1 91 ? 9.120 0.335 -21.122 1.00 94.00 91 LYS A CA 1
ATOM 729 C C . LYS A 1 91 ? 8.444 1.226 -20.073 1.00 94.00 91 LYS A C 1
ATOM 731 O O . LYS A 1 91 ? 8.117 2.393 -20.311 1.00 94.00 91 LYS A O 1
ATOM 736 N N . ARG A 1 92 ? 8.274 0.689 -18.867 1.00 93.38 92 ARG A N 1
ATOM 737 C CA . ARG A 1 92 ? 7.808 1.389 -17.665 1.00 93.38 92 ARG A CA 1
ATOM 738 C C . ARG A 1 92 ? 8.876 1.311 -16.588 1.00 93.38 92 ARG A C 1
ATOM 740 O O . ARG A 1 92 ? 9.290 0.230 -16.176 1.00 93.38 92 ARG A O 1
ATOM 747 N N . ASN A 1 93 ? 9.329 2.475 -16.131 1.00 92.81 93 ASN A N 1
ATOM 748 C CA . ASN A 1 93 ? 10.295 2.557 -15.042 1.00 92.81 93 ASN A CA 1
ATOM 749 C C . ASN A 1 93 ? 9.584 2.471 -13.668 1.00 92.81 93 ASN A C 1
ATOM 751 O O . ASN A 1 93 ? 8.368 2.675 -13.586 1.00 92.81 93 ASN A O 1
ATOM 755 N N . PRO A 1 94 ? 10.319 2.216 -12.568 1.00 94.19 94 PRO A N 1
ATOM 756 C CA . PRO A 1 94 ? 9.721 2.088 -11.237 1.00 94.19 94 PRO A CA 1
ATOM 757 C C . PRO A 1 94 ? 8.897 3.308 -10.798 1.00 94.19 94 PRO A C 1
ATOM 759 O O . PRO A 1 94 ? 7.909 3.170 -10.077 1.00 94.19 94 PRO A O 1
ATOM 762 N N . ALA A 1 95 ? 9.294 4.513 -11.219 1.00 91.44 95 ALA A N 1
ATOM 763 C CA . ALA A 1 95 ? 8.596 5.747 -10.869 1.00 91.44 95 ALA A CA 1
ATOM 764 C C .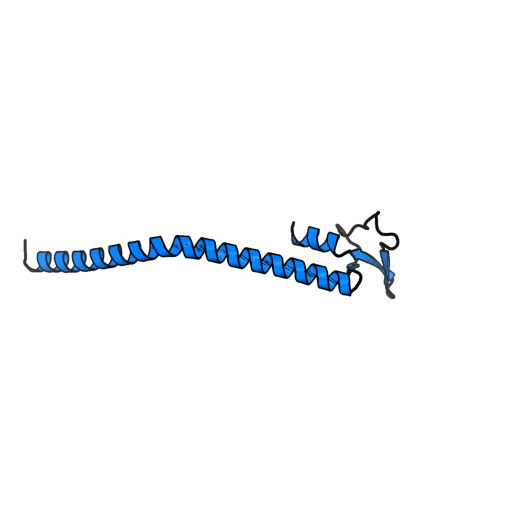 ALA A 1 95 ? 7.236 5.862 -11.578 1.00 91.44 95 ALA A C 1
ATOM 766 O O . ALA A 1 95 ? 6.255 6.255 -10.950 1.00 91.44 95 ALA A O 1
ATOM 767 N N . MET A 1 96 ? 7.161 5.472 -12.853 1.00 92.00 96 MET A N 1
ATOM 768 C CA . MET A 1 96 ? 5.919 5.456 -13.629 1.00 92.00 96 MET A CA 1
ATOM 769 C C . MET A 1 96 ? 4.912 4.478 -13.034 1.00 92.00 96 MET A C 1
ATOM 771 O O . MET A 1 96 ? 3.781 4.866 -12.771 1.00 92.00 96 MET A O 1
ATOM 775 N N . VAL A 1 97 ? 5.343 3.251 -12.732 1.00 91.94 97 VAL A N 1
ATOM 776 C CA . VAL A 1 97 ? 4.442 2.242 -12.153 1.00 91.94 97 VAL A CA 1
ATOM 777 C C . VAL A 1 97 ? 3.965 2.661 -10.763 1.00 91.94 97 VAL A C 1
ATOM 779 O O . VAL A 1 97 ? 2.803 2.479 -10.427 1.00 91.94 97 VAL A O 1
ATOM 782 N N . THR A 1 98 ? 4.828 3.297 -9.962 1.00 92.69 98 THR A N 1
ATOM 783 C CA . THR A 1 98 ? 4.405 3.857 -8.666 1.00 92.69 98 THR A CA 1
ATOM 784 C C . THR A 1 98 ? 3.303 4.900 -8.847 1.00 92.69 98 THR A C 1
ATOM 786 O O . THR A 1 98 ? 2.333 4.886 -8.097 1.00 92.69 98 THR A O 1
ATOM 789 N N . ARG A 1 99 ? 3.436 5.782 -9.847 1.00 90.56 99 ARG A N 1
ATOM 790 C CA . ARG A 1 99 ? 2.425 6.795 -10.168 1.00 90.56 99 ARG A CA 1
ATOM 791 C C . ARG A 1 99 ? 1.111 6.145 -10.601 1.00 90.56 99 ARG A C 1
ATOM 793 O O . ARG A 1 99 ? 0.073 6.549 -10.096 1.00 90.56 99 ARG A O 1
ATOM 800 N N . GLU A 1 100 ? 1.165 5.140 -11.471 1.00 89.50 100 GLU A N 1
ATOM 801 C CA . GLU A 1 100 ? -0.011 4.385 -11.929 1.00 89.50 100 GLU A CA 1
ATOM 802 C C . GLU A 1 100 ? -0.719 3.642 -10.781 1.00 89.50 100 GLU A C 1
ATOM 804 O O . GLU A 1 100 ? -1.939 3.604 -10.756 1.00 89.50 100 GLU A O 1
ATOM 809 N N . LEU A 1 101 ? 0.019 3.107 -9.801 1.00 88.50 101 LEU A N 1
ATOM 810 C CA . LEU A 1 101 ? -0.553 2.419 -8.631 1.00 88.50 101 LEU A CA 1
ATOM 811 C C . LEU A 1 101 ? -1.147 3.362 -7.574 1.00 88.50 101 LEU A C 1
ATOM 813 O O . LEU A 1 101 ? -1.895 2.916 -6.707 1.00 88.50 101 LEU A O 1
ATOM 817 N N . SER A 1 102 ? -0.741 4.631 -7.582 1.00 83.88 102 SER A N 1
ATOM 818 C CA . SER A 1 102 ? -1.181 5.639 -6.609 1.00 83.88 102 SER A CA 1
ATOM 819 C C . SER A 1 102 ? -2.324 6.534 -7.098 1.00 83.88 102 SER A C 1
ATOM 821 O O . SER A 1 102 ? -2.838 7.317 -6.298 1.00 83.88 102 SER A O 1
ATOM 823 N N . LEU A 1 103 ? -2.652 6.464 -8.393 1.00 74.62 103 LEU A N 1
ATOM 824 C CA . LEU A 1 103 ? -3.746 7.194 -9.043 1.00 74.62 103 LEU A CA 1
ATOM 825 C C . LEU A 1 103 ? -5.035 6.369 -9.007 1.00 74.62 103 LEU A C 1
ATOM 827 O O . LEU A 1 103 ? -6.096 6.998 -8.809 1.00 74.62 103 LEU A O 1
#